Protein AF-A0A832IPQ4-F1 (afdb_monomer)

Nearest PDB structures (foldseek):
  2zzm-assembly1_A  TM=4.078E-01  e=3.282E-02  Methanocaldococcus jannaschii
  6mqf-assembly1_B  TM=4.046E-01  e=9.817E+00  Bothrops moojeni
  6nr9-assembly1_1  TM=3.096E-01  e=8.083E+00  Homo sapiens

Secondary structure (DSSP, 8-state):
-HHHHHHTT-B-TTS--EEETTEEE--BSSPPPHHHHHHHHHHS---------PPP----SSHHHHHBTTB-HHHHTT--S--EEETTEEE-S---GGGGGGHHHHHHHHHHHS--

Foldseek 3Di:
DVVLCVVVVFFDLQFDFDDDDPDIDTDGPDDDDPVSQVVVVVVHDDDDDDDDTHTPPPQPQDLLSLCVVVDDPVVSVQDQPDWDDDPPDIGGDDRDPVCVVVVVSSVVSVCSNDPD

Radius of gyration: 20.76 Å; Cα contacts (8 Å, |Δi|>4): 105; chains: 1; bounding box: 46×35×50 Å

pLDDT: mean 84.62, std 6.59, range [54.81, 92.38]

Mean predicted aligned error: 10.22 Å

Solvent-accessible surface area (backbone atoms only — not comparable to full-atom values): 7444 Å² total; per-residue (Å²): 108,73,70,57,37,52,75,70,69,36,53,30,80,72,34,38,73,39,80,48,96,97,44,72,48,71,45,54,76,56,84,73,52,74,68,54,46,51,62,49,44,75,74,41,91,78,81,93,77,91,74,92,62,56,61,48,82,81,63,37,89,39,61,64,63,47,35,57,90,76,49,58,70,80,58,59,74,54,55,66,92,65,68,49,74,61,92,94,45,76,49,68,88,70,72,46,77,87,48,57,90,43,44,70,60,53,54,52,25,50,47,61,53,59,62,130

Sequence (116 aa):
MRRALQRLGILDHSRNITPSEGSVLIPVIRNPSLDETKALGEISRLEVTRSALPPPRKRPKDLMSALDGTLPPHLLALLPRSFDIVGDLAIIEDLAPELVPHGKALARAMMEVHPR

Structure (mmCIF, N/CA/C/O backbone):
data_AF-A0A832IPQ4-F1
#
_entry.id   AF-A0A832IPQ4-F1
#
loop_
_atom_site.group_PDB
_atom_site.id
_atom_site.type_symbol
_atom_site.label_atom_id
_atom_site.label_alt_id
_atom_site.label_comp_id
_atom_site.label_asym_id
_atom_site.label_entity_id
_atom_site.label_seq_id
_atom_site.pdbx_PDB_ins_code
_atom_site.Cartn_x
_atom_site.Cartn_y
_atom_site.Cartn_z
_atom_site.occupancy
_atom_site.B_iso_or_equiv
_atom_site.auth_seq_id
_atom_site.auth_comp_id
_atom_site.auth_asym_id
_atom_site.auth_atom_id
_atom_site.pdbx_PDB_model_num
ATOM 1 N N . MET A 1 1 ? 14.300 2.727 -15.185 1.00 84.19 1 MET A N 1
ATOM 2 C CA . MET A 1 1 ? 13.860 1.314 -15.236 1.00 84.19 1 MET A CA 1
ATOM 3 C C . MET A 1 1 ? 12.337 1.125 -15.126 1.00 84.19 1 MET A C 1
ATOM 5 O O . MET A 1 1 ? 11.720 0.868 -16.148 1.00 84.19 1 MET A O 1
ATOM 9 N N . ARG A 1 2 ? 11.674 1.317 -13.967 1.00 82.69 2 ARG A N 1
ATOM 10 C CA . ARG A 1 2 ? 10.218 1.039 -13.800 1.00 82.69 2 ARG A CA 1
ATOM 11 C C . ARG A 1 2 ? 9.303 1.657 -14.873 1.00 82.69 2 ARG A C 1
ATOM 13 O O . ARG A 1 2 ? 8.480 0.952 -15.441 1.00 82.69 2 ARG A O 1
ATOM 20 N N . ARG A 1 3 ? 9.459 2.954 -15.175 1.00 84.12 3 ARG A N 1
ATOM 21 C CA . ARG A 1 3 ? 8.661 3.641 -16.215 1.00 84.12 3 ARG A CA 1
ATOM 22 C C . ARG A 1 3 ? 8.868 3.043 -17.613 1.00 84.12 3 ARG A C 1
ATOM 24 O O . ARG A 1 3 ? 7.931 3.015 -18.398 1.00 84.12 3 ARG A O 1
ATOM 31 N N . ALA A 1 4 ? 10.070 2.551 -17.916 1.00 87.00 4 ALA A N 1
ATOM 32 C CA . ALA A 1 4 ? 10.355 1.893 -19.190 1.00 87.00 4 ALA A CA 1
ATOM 33 C C . ALA A 1 4 ? 9.620 0.547 -19.284 1.00 87.00 4 ALA A C 1
ATOM 35 O O . ALA A 1 4 ? 8.928 0.304 -20.264 1.00 87.00 4 ALA A O 1
ATOM 36 N N . LEU A 1 5 ? 9.657 -0.264 -18.221 1.00 88.25 5 LEU A N 1
ATOM 37 C CA . LEU A 1 5 ? 8.913 -1.531 -18.144 1.00 88.25 5 LEU A CA 1
ATOM 38 C C . LEU A 1 5 ? 7.391 -1.330 -18.234 1.00 88.25 5 LEU A C 1
ATOM 40 O O . LEU A 1 5 ? 6.704 -2.131 -18.862 1.00 88.25 5 LEU A O 1
ATOM 44 N N . GLN A 1 6 ? 6.867 -0.245 -17.650 1.00 87.88 6 GLN A N 1
ATOM 45 C CA . GLN A 1 6 ? 5.457 0.142 -17.797 1.00 87.88 6 GLN A CA 1
ATOM 46 C C . GLN A 1 6 ? 5.110 0.516 -19.238 1.00 87.88 6 GLN A C 1
ATOM 48 O O . GLN A 1 6 ? 4.094 0.064 -19.749 1.00 87.88 6 GLN A O 1
ATOM 53 N N . ARG A 1 7 ? 5.961 1.302 -19.911 1.00 88.75 7 ARG A N 1
ATOM 54 C CA . ARG A 1 7 ? 5.766 1.674 -21.323 1.00 88.75 7 ARG A CA 1
ATOM 55 C C . ARG A 1 7 ? 5.808 0.471 -22.263 1.00 88.75 7 ARG A C 1
ATOM 57 O O . ARG A 1 7 ? 5.094 0.469 -23.255 1.00 88.75 7 ARG A O 1
ATOM 64 N N . LEU A 1 8 ? 6.623 -0.531 -21.943 1.00 87.38 8 LEU A N 1
ATOM 65 C CA . LEU A 1 8 ? 6.686 -1.803 -22.667 1.00 87.38 8 LEU A CA 1
ATOM 66 C C . LEU A 1 8 ? 5.526 -2.755 -22.315 1.00 87.38 8 LEU A C 1
ATOM 68 O O . LEU A 1 8 ? 5.384 -3.802 -22.939 1.00 87.38 8 LEU A O 1
ATOM 72 N N . GLY A 1 9 ? 4.711 -2.426 -21.305 1.00 88.94 9 GLY A N 1
ATOM 73 C CA . GLY A 1 9 ? 3.591 -3.259 -20.866 1.00 88.94 9 GLY A CA 1
ATOM 74 C C . GLY A 1 9 ? 4.004 -4.593 -20.236 1.00 88.94 9 GLY A C 1
ATOM 75 O O . GLY A 1 9 ? 3.186 -5.502 -20.165 1.00 88.94 9 GLY A O 1
ATOM 76 N N . ILE A 1 10 ? 5.260 -4.735 -19.795 1.00 92.31 10 ILE A N 1
ATOM 77 C CA . ILE A 1 10 ? 5.790 -6.001 -19.255 1.00 92.31 10 ILE A CA 1
ATOM 78 C C . ILE A 1 10 ? 5.885 -6.035 -17.730 1.00 92.31 10 ILE A C 1
ATOM 80 O O . ILE A 1 10 ? 6.246 -7.067 -17.172 1.00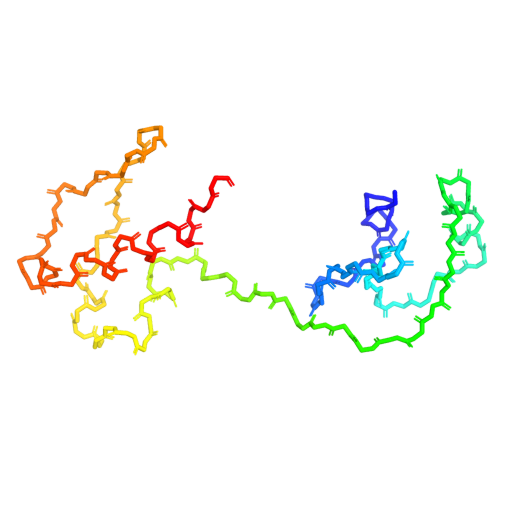 92.31 10 ILE A O 1
ATOM 84 N N . LEU A 1 11 ? 5.581 -4.930 -17.048 1.00 90.38 11 LEU A N 1
ATOM 85 C CA . LEU A 1 11 ? 5.600 -4.866 -15.587 1.00 90.38 11 LEU A CA 1
ATOM 86 C C . LEU A 1 11 ? 4.464 -5.713 -14.989 1.00 90.38 11 LEU A C 1
ATOM 88 O O . LEU A 1 11 ? 3.298 -5.511 -15.319 1.00 90.38 11 LEU A O 1
ATOM 92 N N . ASP A 1 12 ? 4.795 -6.608 -14.059 1.00 87.62 12 ASP A N 1
ATOM 93 C CA . ASP A 1 12 ? 3.802 -7.389 -13.319 1.00 87.62 12 ASP A CA 1
ATOM 94 C C . ASP A 1 12 ? 3.341 -6.641 -12.060 1.00 87.62 12 ASP A C 1
ATOM 96 O O . ASP A 1 12 ? 4.075 -6.486 -11.085 1.00 87.62 12 ASP A O 1
ATOM 100 N N . HIS A 1 13 ? 2.094 -6.173 -12.084 1.00 83.00 13 HIS A N 1
ATOM 101 C CA . HIS A 1 13 ? 1.462 -5.454 -10.976 1.00 83.00 13 HIS A CA 1
ATOM 102 C C . HIS A 1 13 ? 0.951 -6.376 -9.856 1.00 83.00 13 HIS A C 1
ATOM 104 O O . HIS A 1 13 ? 0.555 -5.887 -8.797 1.00 83.00 13 HIS A O 1
ATOM 110 N N . SER A 1 14 ? 0.953 -7.694 -10.073 1.00 83.31 14 SER A N 1
ATOM 111 C CA . SER A 1 14 ? 0.525 -8.693 -9.090 1.00 83.31 14 SER A CA 1
ATOM 112 C C . SER A 1 14 ? 1.620 -9.078 -8.096 1.00 83.31 14 SER A C 1
ATOM 114 O O . SER A 1 14 ? 1.375 -9.893 -7.211 1.00 83.31 14 SER A O 1
ATOM 116 N N . ARG A 1 15 ? 2.818 -8.492 -8.193 1.00 85.75 15 ARG A N 1
ATOM 117 C CA . ARG A 1 15 ? 3.918 -8.710 -7.248 1.00 85.75 15 ARG A CA 1
ATOM 118 C C . ARG A 1 15 ? 4.582 -7.396 -6.864 1.00 85.75 15 ARG A C 1
ATOM 120 O O . ARG A 1 15 ? 4.532 -6.411 -7.599 1.00 85.75 15 ARG A O 1
ATOM 127 N N . ASN A 1 16 ? 5.218 -7.378 -5.699 1.00 84.88 16 ASN A N 1
ATOM 128 C CA . ASN A 1 16 ? 5.922 -6.198 -5.213 1.00 84.88 16 ASN A CA 1
ATOM 129 C C . ASN A 1 16 ? 7.367 -6.125 -5.727 1.00 84.88 16 ASN A C 1
ATOM 131 O O . ASN A 1 16 ? 8.091 -7.122 -5.770 1.00 84.88 16 ASN A O 1
ATOM 135 N N . ILE A 1 17 ? 7.807 -4.902 -6.033 1.00 86.81 17 ILE A N 1
ATOM 136 C CA . ILE A 1 17 ? 9.223 -4.593 -6.258 1.00 86.81 17 ILE A CA 1
ATOM 137 C C . ILE A 1 17 ? 9.966 -4.821 -4.943 1.00 86.81 17 ILE A C 1
ATOM 139 O O . ILE A 1 17 ? 9.566 -4.283 -3.910 1.00 86.81 17 ILE A O 1
ATOM 143 N N . THR A 1 18 ? 11.031 -5.618 -4.986 1.00 86.81 18 THR A N 1
ATOM 144 C CA . THR A 1 18 ? 11.712 -6.096 -3.778 1.00 86.81 18 THR A CA 1
ATOM 145 C C . THR A 1 18 ? 13.203 -5.759 -3.841 1.00 86.81 18 THR A C 1
ATOM 147 O O . THR A 1 18 ? 13.844 -6.070 -4.846 1.00 86.81 18 THR A O 1
ATOM 150 N N . PRO A 1 19 ? 13.780 -5.111 -2.814 1.00 86.69 19 PRO A N 1
ATOM 151 C CA . PRO A 1 19 ? 15.224 -4.905 -2.738 1.00 86.69 19 PRO A CA 1
ATOM 152 C C . PRO A 1 19 ? 15.940 -6.245 -2.509 1.00 86.69 19 PRO A C 1
ATOM 154 O O . PRO A 1 19 ? 15.462 -7.074 -1.739 1.00 86.69 19 PRO A O 1
ATOM 157 N N . SER A 1 20 ? 17.079 -6.457 -3.167 1.00 84.56 20 SER A N 1
ATOM 158 C CA . SER A 1 20 ? 17.872 -7.688 -3.064 1.00 84.56 20 SER A CA 1
ATOM 159 C C . SER A 1 20 ? 19.358 -7.374 -3.194 1.00 84.56 20 SER A C 1
ATOM 161 O O . SER A 1 20 ? 19.787 -6.977 -4.270 1.00 84.56 20 SER A O 1
ATOM 163 N N . GLU A 1 21 ? 20.129 -7.546 -2.118 1.00 79.81 21 GLU A N 1
ATOM 164 C CA . GLU A 1 21 ? 21.606 -7.459 -2.082 1.00 79.81 21 GLU A CA 1
ATOM 165 C C . GLU A 1 21 ? 22.227 -6.406 -3.025 1.00 79.81 21 GLU A C 1
ATOM 167 O O . GLU A 1 21 ? 22.951 -6.719 -3.964 1.00 79.81 21 GLU A O 1
ATOM 172 N N . GLY A 1 22 ? 21.904 -5.125 -2.813 1.00 84.12 22 GLY A N 1
ATOM 173 C CA . GLY A 1 22 ? 22.452 -4.021 -3.621 1.00 84.12 22 GLY A CA 1
ATOM 174 C C . GLY A 1 22 ? 21.800 -3.824 -4.997 1.00 84.12 22 GLY A C 1
ATOM 175 O O . GLY A 1 22 ? 22.183 -2.923 -5.740 1.00 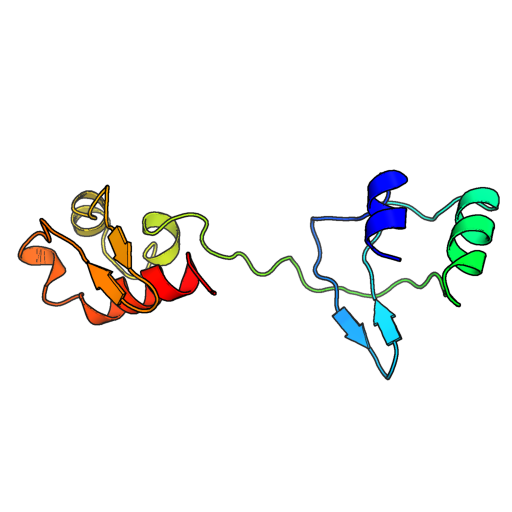84.12 22 GLY A O 1
ATOM 176 N N . SER A 1 23 ? 20.778 -4.612 -5.323 1.00 87.25 23 SER A N 1
ATOM 177 C CA . SER A 1 23 ? 19.952 -4.505 -6.526 1.00 87.25 23 SER A CA 1
ATOM 178 C C . SER A 1 23 ? 18.460 -4.410 -6.176 1.00 87.25 23 SER A C 1
ATOM 180 O O . SER A 1 23 ? 18.051 -4.514 -5.016 1.00 87.25 23 SER A O 1
ATOM 182 N N . VAL A 1 24 ? 17.620 -4.177 -7.186 1.00 88.50 24 VAL A N 1
ATOM 183 C CA . VAL A 1 24 ? 16.161 -4.126 -7.034 1.00 88.50 24 VAL A CA 1
ATOM 184 C C . VAL A 1 24 ? 15.530 -5.096 -8.019 1.00 88.50 24 VAL A C 1
ATOM 186 O O . VAL A 1 24 ? 15.683 -4.950 -9.231 1.00 88.50 24 VAL A O 1
ATOM 189 N N . LEU A 1 25 ? 14.775 -6.057 -7.495 1.00 91.06 25 LEU A N 1
ATOM 190 C CA . LEU A 1 25 ? 14.011 -7.007 -8.287 1.00 91.06 25 LEU A CA 1
ATOM 191 C C . LEU A 1 25 ? 12.688 -6.371 -8.701 1.00 91.06 25 LEU A C 1
ATOM 193 O O . LEU A 1 25 ? 11.862 -6.009 -7.857 1.00 91.06 25 LEU A O 1
ATOM 197 N N . ILE A 1 26 ? 12.487 -6.242 -10.010 1.00 90.62 26 ILE A N 1
ATOM 198 C CA . ILE A 1 26 ? 11.255 -5.714 -10.589 1.00 90.62 26 ILE A CA 1
ATOM 199 C C . ILE A 1 26 ? 10.510 -6.870 -11.270 1.00 90.62 26 ILE A C 1
ATOM 201 O O . ILE A 1 26 ? 11.063 -7.478 -12.185 1.00 90.62 26 ILE A O 1
ATOM 205 N N . PRO A 1 27 ? 9.278 -7.190 -10.842 1.00 91.44 27 PRO A N 1
ATOM 206 C CA . PRO A 1 27 ? 8.517 -8.304 -11.395 1.00 91.44 27 PRO A CA 1
ATOM 207 C C . PRO A 1 27 ? 8.055 -8.008 -12.829 1.00 91.44 27 PRO A C 1
ATOM 209 O O . PRO A 1 27 ? 7.619 -6.897 -13.138 1.00 91.44 27 PRO A O 1
ATOM 212 N N . VAL A 1 28 ? 8.126 -9.014 -13.704 1.00 92.38 28 VAL A N 1
ATOM 213 C CA . VAL A 1 28 ? 7.703 -8.924 -15.109 1.00 92.38 28 VAL A CA 1
ATOM 214 C C . VAL A 1 28 ? 6.775 -10.081 -15.480 1.00 92.38 28 VAL A C 1
ATOM 216 O O . VAL A 1 28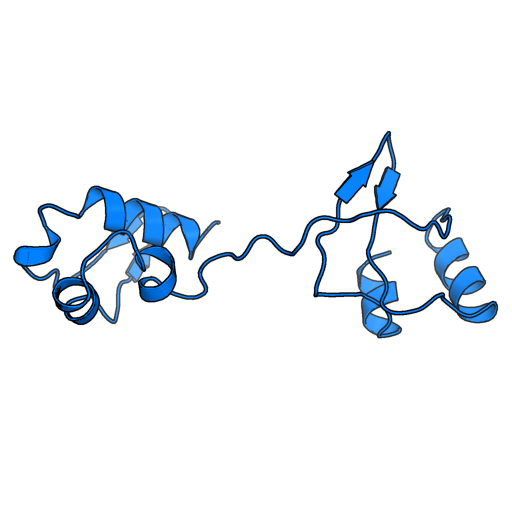 ? 6.982 -11.205 -15.029 1.00 92.38 28 VAL A O 1
ATOM 219 N N . ILE A 1 29 ? 5.758 -9.814 -16.307 1.00 91.81 29 ILE A N 1
ATOM 220 C C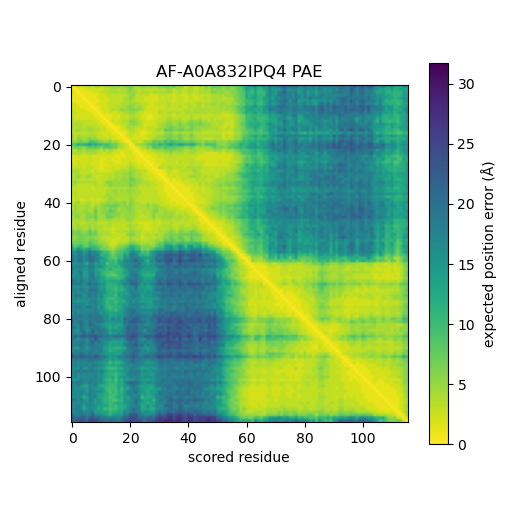A . ILE A 1 29 ? 4.756 -10.822 -16.722 1.00 91.81 29 ILE A CA 1
ATOM 221 C C . ILE A 1 29 ? 5.307 -11.814 -17.755 1.00 91.81 29 ILE A C 1
ATOM 223 O O . ILE A 1 29 ? 4.781 -12.912 -17.920 1.00 91.81 29 ILE A O 1
ATOM 227 N N . ARG A 1 30 ? 6.362 -11.416 -18.471 1.00 90.50 30 ARG A N 1
ATOM 228 C CA . ARG A 1 30 ? 7.072 -12.212 -19.475 1.00 90.50 30 ARG A CA 1
ATOM 229 C C . ARG A 1 30 ? 8.533 -11.789 -19.530 1.00 90.50 30 ARG A C 1
ATOM 231 O O . ARG A 1 30 ? 8.871 -10.676 -19.129 1.00 90.50 30 ARG A O 1
ATOM 238 N N . ASN A 1 31 ? 9.380 -12.639 -20.102 1.00 89.06 31 ASN A N 1
ATOM 239 C CA . ASN A 1 31 ? 10.741 -12.226 -20.423 1.00 89.06 31 ASN A CA 1
ATOM 240 C C . ASN A 1 31 ? 10.724 -11.135 -21.516 1.00 89.06 31 ASN A C 1
ATOM 242 O O . ASN A 1 31 ? 9.932 -11.232 -22.465 1.00 89.06 31 ASN A O 1
ATOM 246 N N . PRO A 1 32 ? 11.579 -10.102 -21.400 1.00 87.44 32 PRO A N 1
ATOM 247 C CA . PRO A 1 32 ? 11.780 -9.138 -22.473 1.00 87.44 32 PRO A CA 1
ATOM 248 C C . PRO A 1 32 ? 12.416 -9.825 -23.688 1.00 87.44 32 PRO A C 1
ATOM 250 O O . PRO A 1 32 ? 13.214 -10.754 -23.559 1.00 87.44 32 PRO A O 1
ATOM 253 N N . SER A 1 33 ? 12.054 -9.359 -24.877 1.00 90.31 33 SER A N 1
ATOM 254 C CA . SER A 1 33 ? 12.711 -9.723 -26.132 1.00 90.31 33 SER A CA 1
ATOM 255 C C . SER A 1 33 ? 14.144 -9.188 -26.176 1.00 90.31 33 SER A C 1
ATOM 257 O O . SER A 1 33 ? 14.573 -8.403 -25.327 1.00 90.31 33 SER A O 1
ATOM 259 N N . LEU A 1 34 ? 14.908 -9.609 -27.181 1.00 87.38 34 LEU A N 1
ATOM 260 C CA . LEU A 1 34 ? 16.311 -9.226 -27.319 1.00 87.38 34 LEU A CA 1
ATOM 261 C C . LEU A 1 34 ? 16.474 -7.708 -27.537 1.00 87.38 34 LEU A C 1
ATOM 263 O O . LEU A 1 34 ? 17.368 -7.097 -26.951 1.00 87.38 34 LEU A O 1
ATOM 267 N N . ASP A 1 35 ? 15.558 -7.091 -28.286 1.00 89.19 35 ASP A N 1
ATOM 268 C CA . ASP A 1 35 ? 15.539 -5.643 -28.529 1.00 89.19 35 ASP A CA 1
ATOM 269 C C . ASP A 1 35 ? 15.097 -4.858 -27.287 1.00 89.19 35 ASP A C 1
ATOM 271 O O . ASP A 1 35 ? 15.735 -3.873 -26.915 1.00 89.19 35 ASP A O 1
ATOM 275 N N . GLU A 1 36 ? 14.067 -5.338 -26.578 1.00 87.56 36 GLU A N 1
ATOM 276 C CA . GLU A 1 36 ? 13.647 -4.759 -25.294 1.00 87.56 36 GLU A CA 1
ATOM 277 C C . GLU A 1 36 ? 14.777 -4.844 -24.257 1.00 87.56 36 GLU A C 1
ATOM 279 O O . GLU A 1 36 ? 15.016 -3.892 -23.521 1.00 87.56 36 GLU A O 1
ATOM 284 N N . TH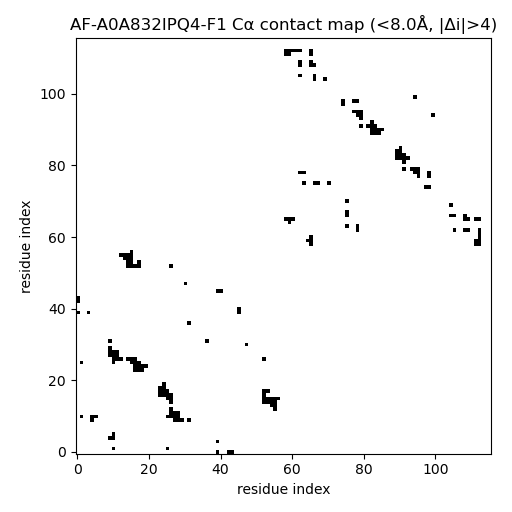R A 1 37 ? 15.514 -5.957 -24.222 1.00 86.88 37 THR A N 1
ATOM 285 C CA . THR A 1 37 ? 16.638 -6.163 -23.296 1.00 86.88 37 THR A CA 1
ATOM 286 C C . THR A 1 37 ? 17.780 -5.190 -23.579 1.00 86.88 37 THR A C 1
ATOM 288 O O . THR A 1 37 ? 18.318 -4.603 -22.641 1.00 86.88 37 THR A O 1
ATOM 291 N N . LYS A 1 38 ? 18.119 -4.967 -24.856 1.00 88.12 38 LYS A N 1
ATOM 292 C CA . LYS A 1 38 ? 19.114 -3.961 -25.259 1.00 88.12 38 LYS A CA 1
ATOM 293 C C . LYS A 1 38 ? 18.685 -2.555 -24.840 1.00 88.12 38 LYS A C 1
ATOM 295 O O . LYS A 1 38 ? 19.440 -1.881 -24.147 1.00 88.12 38 LYS A O 1
ATOM 300 N N . ALA A 1 39 ? 17.453 -2.160 -25.164 1.00 87.56 39 ALA A N 1
ATOM 301 C CA . ALA A 1 39 ? 16.919 -0.843 -24.815 1.00 87.56 39 ALA A CA 1
ATOM 302 C C . ALA A 1 39 ? 16.864 -0.609 -23.293 1.00 87.56 39 ALA A C 1
ATOM 304 O O . ALA A 1 39 ? 17.125 0.489 -22.808 1.00 87.56 39 ALA A O 1
ATOM 305 N N . LEU A 1 40 ? 16.543 -1.641 -22.507 1.00 87.56 40 LEU A N 1
ATOM 306 C CA . LEU A 1 40 ? 16.566 -1.553 -21.046 1.00 87.56 40 LEU A CA 1
ATOM 307 C C . LEU A 1 40 ? 18.001 -1.501 -20.495 1.00 87.56 40 LEU A C 1
ATOM 309 O O . LEU A 1 40 ? 18.239 -0.803 -19.507 1.00 87.56 40 LEU A O 1
ATOM 313 N N . GLY A 1 41 ? 18.945 -2.196 -21.138 1.00 87.31 41 GLY A N 1
ATOM 314 C CA . GLY A 1 41 ? 20.368 -2.194 -20.797 1.00 87.31 41 GLY A CA 1
ATOM 315 C C . GLY A 1 41 ? 21.046 -0.834 -20.987 1.00 87.31 41 GLY A C 1
ATOM 316 O O . GLY A 1 41 ? 21.937 -0.491 -20.212 1.00 87.31 41 GLY A O 1
ATOM 317 N N . GLU A 1 42 ? 20.581 -0.027 -21.946 1.00 89.06 42 GLU A N 1
ATOM 318 C CA . GLU A 1 42 ? 21.024 1.367 -22.125 1.00 89.06 42 GLU A CA 1
ATOM 319 C C . GLU A 1 42 ? 20.651 2.262 -20.932 1.00 89.06 42 GLU A C 1
ATOM 321 O O . GLU A 1 42 ? 21.342 3.235 -20.640 1.00 89.06 42 GLU A O 1
ATOM 326 N N . ILE A 1 43 ? 19.573 1.928 -20.212 1.00 87.44 43 ILE A N 1
ATOM 327 C CA . ILE A 1 43 ? 19.099 2.699 -19.054 1.00 87.44 43 ILE A CA 1
ATOM 328 C C . ILE A 1 43 ? 19.864 2.307 -17.788 1.00 87.44 43 ILE A C 1
ATOM 330 O O . ILE A 1 43 ? 20.218 3.167 -16.981 1.00 87.44 43 ILE A O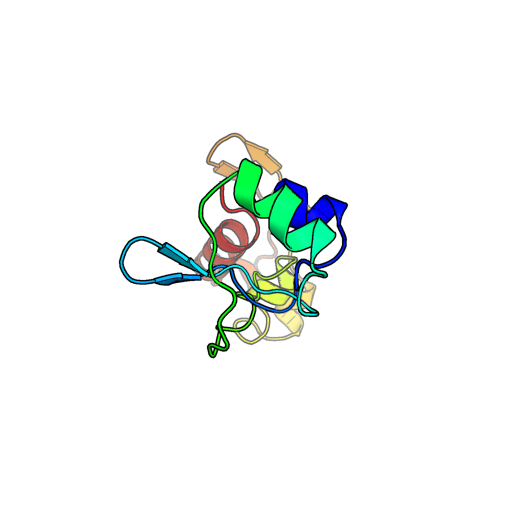 1
ATOM 334 N N . SER A 1 44 ? 20.061 1.008 -17.561 1.00 84.31 44 SER A N 1
ATOM 335 C CA . SER A 1 44 ? 20.856 0.493 -16.446 1.00 84.31 44 SER A CA 1
ATOM 336 C C . SER A 1 44 ? 21.260 -0.956 -16.689 1.00 84.31 44 SER A C 1
ATOM 338 O O . SER A 1 44 ? 20.528 -1.706 -17.334 1.00 84.31 44 SER A O 1
ATOM 340 N N . ARG A 1 45 ? 22.360 -1.397 -16.062 1.00 86.06 45 ARG A N 1
ATOM 341 C CA . ARG A 1 45 ? 22.692 -2.828 -16.006 1.00 86.06 45 ARG A CA 1
ATOM 342 C C . ARG A 1 45 ? 21.519 -3.599 -15.400 1.00 86.06 45 ARG A C 1
ATOM 344 O O . ARG A 1 45 ? 20.971 -3.187 -14.377 1.00 86.06 45 ARG A O 1
ATOM 351 N N . LEU A 1 46 ? 21.130 -4.682 -16.057 1.00 87.88 46 LEU A N 1
ATOM 352 C CA . LEU A 1 46 ? 20.023 -5.535 -15.650 1.00 87.88 46 LEU A CA 1
ATOM 353 C C . LEU A 1 46 ? 20.407 -6.995 -15.840 1.00 87.88 46 LEU A C 1
ATOM 355 O O . LEU A 1 46 ? 21.208 -7.327 -16.711 1.00 87.88 46 LEU A O 1
ATOM 359 N N . GLU A 1 47 ? 19.768 -7.852 -15.060 1.00 87.81 47 GLU A N 1
ATOM 360 C CA . GLU A 1 47 ? 19.826 -9.298 -15.200 1.00 87.81 47 GLU A CA 1
ATOM 361 C C . GLU A 1 47 ? 18.400 -9.841 -15.083 1.00 87.81 47 GLU A C 1
ATOM 363 O O . GLU A 1 47 ? 17.617 -9.382 -14.246 1.00 87.81 47 GLU A O 1
ATOM 368 N N . VAL A 1 48 ? 18.040 -10.794 -15.944 1.00 87.69 48 VAL A N 1
ATOM 369 C CA . VAL A 1 48 ? 16.734 -11.457 -15.884 1.00 87.69 48 VAL A CA 1
ATOM 370 C C . VAL A 1 48 ? 16.894 -12.744 -15.090 1.00 87.69 48 VAL A C 1
ATOM 372 O O . VAL A 1 48 ? 17.511 -13.695 -15.559 1.00 87.69 48 VAL A O 1
ATOM 375 N N . THR A 1 49 ? 16.304 -12.780 -13.899 1.00 89.25 49 THR A N 1
ATOM 376 C CA . THR A 1 49 ? 16.337 -13.945 -13.011 1.00 89.25 49 THR A CA 1
ATOM 377 C C . THR A 1 49 ? 14.931 -14.401 -12.630 1.00 89.25 49 THR A C 1
ATOM 379 O O . THR A 1 49 ? 13.958 -13.648 -12.730 1.00 89.25 49 THR A O 1
ATOM 382 N N . ARG A 1 50 ? 14.816 -15.653 -12.180 1.00 88.44 50 ARG A N 1
ATOM 383 C CA . ARG A 1 50 ? 13.589 -16.198 -11.596 1.00 88.44 50 ARG A CA 1
ATOM 384 C C . ARG A 1 50 ? 13.737 -16.207 -10.084 1.00 88.44 50 ARG A C 1
ATOM 386 O O . ARG A 1 50 ? 14.571 -16.922 -9.546 1.00 88.44 50 ARG A O 1
ATOM 393 N N . SER A 1 51 ? 12.891 -15.441 -9.407 1.00 85.81 51 SER A N 1
ATOM 394 C CA . SER A 1 51 ? 12.844 -15.392 -7.949 1.00 85.81 51 SER A CA 1
ATOM 395 C C . SER A 1 51 ? 11.399 -15.352 -7.456 1.00 85.81 51 SER A C 1
ATOM 397 O O . SER A 1 51 ? 10.493 -14.874 -8.151 1.00 85.81 51 SER A O 1
ATOM 399 N N . ALA A 1 52 ? 11.170 -15.880 -6.255 1.00 84.88 52 ALA A N 1
ATOM 400 C CA . ALA A 1 52 ? 9.898 -15.737 -5.568 1.00 84.88 52 ALA A CA 1
ATOM 401 C C . ALA A 1 52 ? 9.792 -14.302 -5.038 1.00 84.88 52 ALA A C 1
ATOM 403 O O . ALA A 1 52 ? 10.582 -13.877 -4.199 1.00 84.88 52 ALA A O 1
ATOM 404 N N . LEU A 1 53 ? 8.812 -13.554 -5.542 1.00 85.94 53 LEU A N 1
ATOM 405 C CA . LEU A 1 53 ? 8.539 -12.190 -5.097 1.00 85.94 53 LEU A CA 1
ATOM 406 C C . LEU A 1 53 ? 7.242 -12.177 -4.290 1.00 85.94 53 LEU A C 1
ATOM 408 O O . LEU A 1 53 ? 6.296 -12.876 -4.669 1.00 85.94 53 LEU A O 1
ATOM 412 N N . PRO A 1 54 ? 7.182 -11.398 -3.198 1.00 81.75 54 PRO A N 1
ATOM 413 C CA . PRO A 1 54 ? 5.993 -11.325 -2.374 1.00 81.75 54 PRO A CA 1
ATOM 414 C C . PRO A 1 54 ? 4.814 -10.747 -3.174 1.00 81.75 54 PRO A C 1
ATOM 416 O O . PRO A 1 54 ? 5.016 -9.906 -4.065 1.00 81.75 54 PRO A O 1
ATOM 419 N N . PRO A 1 55 ? 3.576 -11.157 -2.843 1.00 80.00 55 PRO A N 1
ATOM 420 C CA . PRO A 1 55 ? 2.386 -10.527 -3.396 1.00 80.00 55 PRO A CA 1
ATOM 421 C C . PRO A 1 55 ? 2.370 -9.028 -3.053 1.00 80.00 55 PRO A C 1
ATOM 423 O O . PRO A 1 55 ? 3.097 -8.576 -2.155 1.00 80.00 55 PRO A O 1
ATOM 426 N N . PRO A 1 56 ? 1.538 -8.230 -3.742 1.00 74.44 56 PRO A N 1
ATOM 427 C CA . PRO A 1 56 ? 1.405 -6.826 -3.434 1.00 74.44 56 PRO A CA 1
ATOM 428 C C . PRO A 1 56 ? 0.920 -6.738 -1.992 1.00 74.44 56 PRO A C 1
ATOM 430 O O . PRO A 1 56 ? 0.049 -7.507 -1.570 1.00 74.44 56 PRO A O 1
ATOM 433 N N . ARG A 1 57 ? 1.463 -5.792 -1.227 1.00 66.88 57 ARG A N 1
ATOM 434 C CA . ARG A 1 57 ? 0.853 -5.451 0.058 1.00 66.88 57 ARG A CA 1
ATOM 435 C C . ARG A 1 57 ? -0.554 -4.982 -0.289 1.00 66.88 57 ARG A C 1
ATOM 437 O O . ARG A 1 57 ? -0.690 -3.961 -0.963 1.00 66.88 57 ARG A O 1
ATOM 444 N N . LYS A 1 58 ? -1.574 -5.755 0.098 1.00 62.56 58 LYS A N 1
ATOM 445 C CA . LYS A 1 58 ? -2.973 -5.340 0.003 1.00 62.56 58 LYS A CA 1
ATOM 446 C C . LYS A 1 58 ? -3.117 -4.138 0.925 1.00 62.56 58 LYS A C 1
ATOM 448 O O . LYS A 1 58 ? -3.355 -4.305 2.111 1.00 62.56 58 LYS A O 1
ATOM 453 N N . ARG A 1 59 ? -2.876 -2.939 0.400 1.00 63.91 59 ARG A N 1
ATOM 454 C CA . ARG A 1 59 ? -3.302 -1.734 1.092 1.00 63.91 59 ARG A CA 1
ATOM 455 C C . ARG A 1 59 ? -4.822 -1.717 0.992 1.00 63.91 59 ARG A C 1
ATOM 457 O O . ARG A 1 59 ? -5.326 -1.905 -0.125 1.00 63.91 59 ARG A O 1
ATOM 464 N N . PRO A 1 60 ? -5.537 -1.582 2.113 1.00 65.75 60 PRO A N 1
ATOM 465 C CA . PRO A 1 60 ? -6.972 -1.410 2.051 1.00 65.75 60 PRO A CA 1
ATOM 466 C C . PRO A 1 60 ? -7.275 -0.208 1.154 1.00 65.75 60 PRO A C 1
ATOM 468 O O . PRO A 1 60 ? -6.592 0.816 1.201 1.00 65.75 60 PRO A O 1
ATOM 471 N N . LYS A 1 61 ? -8.223 -0.397 0.237 1.00 69.88 61 LYS A N 1
ATOM 472 C CA . LYS A 1 61 ? -8.567 0.619 -0.770 1.00 69.88 61 LYS A CA 1
ATOM 473 C C . LYS A 1 61 ? -9.454 1.710 -0.184 1.00 69.88 61 LYS A C 1
ATOM 475 O O . LYS A 1 61 ? -9.537 2.796 -0.742 1.00 69.88 61 LYS A O 1
ATOM 480 N N . ASP A 1 62 ? -10.127 1.380 0.908 1.00 79.06 62 ASP A N 1
ATOM 481 C CA . ASP A 1 62 ? -11.108 2.197 1.591 1.00 79.06 62 ASP A CA 1
ATOM 482 C C . ASP A 1 62 ? -11.131 1.842 3.083 1.00 79.06 62 ASP A C 1
ATOM 484 O O . ASP A 1 62 ? -10.560 0.844 3.534 1.00 79.06 62 ASP A O 1
ATOM 488 N N . LEU A 1 63 ? -11.795 2.689 3.864 1.00 82.00 63 LEU A N 1
ATOM 489 C CA . LEU A 1 63 ? -11.895 2.530 5.310 1.00 82.00 63 LEU A CA 1
ATOM 490 C C . LEU A 1 63 ? -12.618 1.232 5.705 1.00 82.00 63 LEU A C 1
ATOM 492 O O . LEU A 1 63 ? -12.279 0.618 6.714 1.00 82.00 63 LEU A O 1
ATOM 496 N N . MET A 1 64 ? -13.575 0.794 4.882 1.00 83.62 64 MET A N 1
ATOM 497 C CA . MET A 1 64 ? -14.326 -0.441 5.094 1.00 83.62 64 MET A CA 1
ATOM 498 C C . MET A 1 64 ? -13.412 -1.667 5.014 1.00 83.62 64 MET A C 1
ATOM 500 O O . MET A 1 64 ? -13.392 -2.462 5.944 1.00 83.62 64 MET A O 1
ATOM 504 N N . SER A 1 65 ? -12.601 -1.792 3.962 1.00 82.75 65 SER A N 1
ATOM 505 C CA . SER A 1 65 ? -11.639 -2.892 3.808 1.00 82.75 65 SER A CA 1
ATOM 506 C C . SER A 1 65 ? -10.513 -2.858 4.841 1.00 82.75 65 SER A C 1
ATOM 508 O O . SER A 1 65 ? -9.978 -3.910 5.177 1.00 82.75 65 SER A O 1
ATOM 510 N N . ALA A 1 66 ? -10.163 -1.681 5.367 1.00 84.44 66 ALA A N 1
ATOM 511 C CA . ALA A 1 66 ? -9.186 -1.548 6.450 1.00 84.44 66 ALA A CA 1
ATOM 512 C C . ALA A 1 66 ? -9.721 -2.039 7.805 1.00 84.44 66 ALA A C 1
ATOM 514 O O . ALA A 1 66 ? -8.950 -2.480 8.655 1.00 84.44 66 ALA A O 1
ATOM 515 N N . LEU A 1 67 ? -11.035 -1.939 8.020 1.00 85.56 67 LEU A N 1
ATOM 516 C CA . LEU A 1 67 ? -11.699 -2.321 9.269 1.00 85.56 67 LEU A CA 1
ATOM 517 C C . LEU A 1 67 ? -12.420 -3.668 9.180 1.00 85.56 67 LEU A C 1
ATOM 519 O O . LEU A 1 67 ? -12.901 -4.163 10.204 1.00 85.56 67 LEU A O 1
ATOM 523 N N . ASP A 1 68 ? -12.465 -4.271 7.993 1.00 81.50 68 ASP A N 1
ATOM 524 C CA . ASP A 1 68 ? -13.013 -5.602 7.776 1.00 81.50 68 ASP A CA 1
ATOM 525 C C . ASP A 1 68 ? -12.256 -6.632 8.631 1.00 81.50 68 ASP A C 1
ATOM 527 O O . ASP A 1 68 ? -11.024 -6.661 8.681 1.00 81.50 68 ASP A O 1
ATOM 531 N N .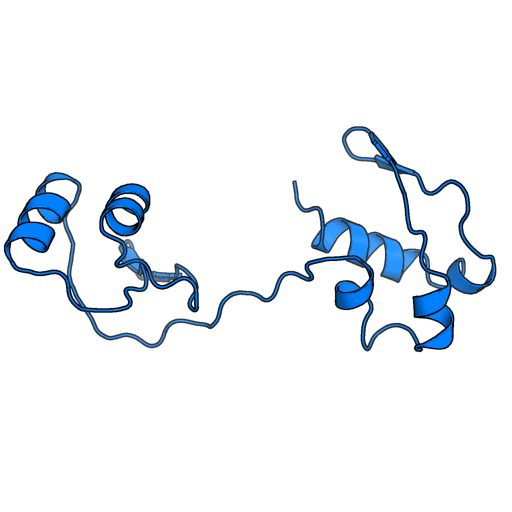 GLY A 1 69 ? -12.998 -7.426 9.402 1.00 82.00 69 GLY A N 1
ATOM 532 C CA . GLY A 1 69 ? -12.448 -8.340 10.410 1.00 82.00 69 GLY A CA 1
ATOM 533 C C . GLY A 1 69 ? -11.987 -7.698 11.730 1.00 82.00 69 GLY A C 1
ATOM 534 O O . GLY A 1 69 ? -11.726 -8.431 12.682 1.00 82.00 69 GLY A O 1
ATOM 535 N N . THR A 1 70 ? -11.924 -6.363 11.834 1.00 86.44 70 THR A N 1
ATOM 536 C CA . THR A 1 70 ? -11.672 -5.648 13.107 1.00 86.44 70 THR A CA 1
ATOM 537 C C . THR A 1 70 ? -12.969 -5.172 13.753 1.00 86.44 70 THR A C 1
ATOM 539 O O . THR A 1 70 ? -13.117 -5.249 14.973 1.00 86.44 70 THR A O 1
ATOM 542 N N . LEU A 1 71 ? -13.910 -4.679 12.943 1.00 89.00 71 LEU A N 1
ATOM 543 C CA . LEU A 1 71 ? -15.235 -4.265 13.393 1.00 89.00 71 LEU A CA 1
ATOM 544 C C . LEU A 1 71 ? -16.308 -5.247 12.912 1.00 89.00 71 LEU A C 1
ATOM 546 O O . LEU A 1 71 ? -16.216 -5.775 11.803 1.00 89.00 71 LEU A O 1
ATOM 550 N N . PRO A 1 72 ? -17.353 -5.486 13.720 1.00 89.62 72 PRO A N 1
ATOM 551 C CA . PRO A 1 72 ? -18.491 -6.277 13.290 1.00 89.62 72 PRO A CA 1
ATOM 552 C C . PRO A 1 72 ? -19.276 -5.561 12.170 1.00 89.62 72 PRO A C 1
ATOM 554 O O . PRO A 1 72 ? -19.304 -4.326 12.128 1.00 89.62 72 PRO A O 1
ATOM 557 N N . PRO A 1 73 ? -19.991 -6.305 11.301 1.00 88.00 73 PRO A N 1
ATOM 558 C CA . PRO A 1 73 ? -20.661 -5.740 10.124 1.00 88.00 73 PRO A CA 1
ATOM 559 C C . PRO A 1 73 ? -21.640 -4.597 10.417 1.00 88.00 73 PRO A C 1
ATOM 561 O O . PRO A 1 73 ? -21.741 -3.655 9.637 1.00 88.00 73 PRO A O 1
ATOM 564 N N . HIS A 1 74 ? -22.337 -4.648 11.555 1.00 88.88 74 HIS A N 1
ATOM 565 C CA . HIS A 1 74 ? -23.281 -3.597 11.942 1.00 88.88 74 HIS A CA 1
ATOM 566 C C . HIS A 1 74 ? -22.587 -2.263 12.256 1.00 88.88 74 HIS A C 1
ATOM 568 O O . HIS A 1 74 ? -23.166 -1.219 11.989 1.00 88.88 74 HIS A O 1
ATOM 574 N N . LEU A 1 75 ? -21.345 -2.280 12.758 1.00 89.62 75 LEU A N 1
ATOM 575 C CA . LEU A 1 75 ? -20.552 -1.062 12.965 1.00 89.62 75 LEU A CA 1
ATOM 576 C C . LEU A 1 75 ? -19.895 -0.583 11.669 1.00 89.62 75 LEU A C 1
ATOM 578 O O . LEU A 1 75 ? -19.786 0.619 11.454 1.00 89.62 75 LEU A O 1
ATOM 582 N N . LEU A 1 76 ? -19.509 -1.500 10.774 1.00 88.19 76 LEU A N 1
ATOM 583 C CA . LEU A 1 76 ? -19.008 -1.131 9.444 1.00 88.19 76 LEU A CA 1
ATOM 584 C C . LEU A 1 76 ? -20.052 -0.339 8.639 1.00 88.19 76 LEU A C 1
ATOM 586 O O . LEU A 1 76 ? -19.699 0.589 7.916 1.00 88.19 76 LEU A O 1
ATOM 590 N N . ALA A 1 77 ? -21.339 -0.656 8.806 1.00 87.56 77 ALA A N 1
ATOM 591 C CA . ALA A 1 77 ? -22.438 0.077 8.176 1.00 87.56 77 ALA A CA 1
ATOM 592 C C . ALA A 1 77 ? -22.607 1.519 8.696 1.00 87.56 77 ALA A C 1
ATOM 594 O O . ALA A 1 77 ? -23.224 2.338 8.017 1.00 87.56 77 ALA A O 1
ATOM 595 N N . LEU A 1 78 ? -22.059 1.828 9.876 1.00 88.62 78 LEU A N 1
ATOM 596 C CA . LEU A 1 78 ? -22.093 3.158 10.491 1.00 88.62 78 LEU A CA 1
ATOM 597 C C . LEU A 1 78 ? -20.863 4.004 10.145 1.00 88.62 78 LEU A C 1
ATOM 599 O O . LEU A 1 78 ? -20.748 5.129 10.628 1.00 88.62 78 LEU A O 1
ATOM 603 N N . LEU A 1 79 ? -19.921 3.474 9.355 1.00 88.06 79 LEU A N 1
ATOM 604 C CA . LEU A 1 79 ? -18.703 4.204 9.021 1.00 88.06 79 LEU A CA 1
ATOM 605 C C . LEU A 1 79 ? -19.024 5.536 8.328 1.00 88.06 79 LEU A C 1
ATOM 607 O O . LEU A 1 79 ? -19.901 5.590 7.457 1.00 88.06 79 LEU A O 1
ATOM 611 N N . PRO A 1 80 ? -18.282 6.606 8.662 1.00 83.50 80 PRO A N 1
ATOM 612 C CA . PRO A 1 80 ? -18.464 7.892 8.013 1.00 83.50 80 PRO A CA 1
ATOM 613 C C . PRO A 1 80 ? -18.138 7.764 6.523 1.00 83.50 80 PRO A C 1
ATOM 615 O O . PRO A 1 80 ? -17.104 7.212 6.139 1.00 83.50 80 PRO A O 1
ATOM 618 N N . ARG A 1 81 ? -19.029 8.278 5.669 1.00 78.62 81 ARG A N 1
ATOM 619 C CA . ARG A 1 81 ? -18.830 8.266 4.208 1.00 78.62 81 ARG A CA 1
ATOM 620 C C . ARG A 1 81 ? -17.884 9.365 3.734 1.00 78.62 81 ARG A C 1
ATOM 622 O O . ARG A 1 81 ? -17.325 9.251 2.647 1.00 78.62 81 ARG A O 1
ATOM 629 N N . SER A 1 82 ? -17.737 10.418 4.531 1.00 78.56 82 SER A N 1
ATOM 630 C CA . SER A 1 82 ? -16.920 11.589 4.243 1.00 78.56 82 SER A CA 1
ATOM 631 C C . SER A 1 82 ? -16.142 12.008 5.482 1.00 78.56 82 SER A C 1
ATOM 633 O O . SER A 1 82 ? -16.599 11.851 6.614 1.00 78.56 82 SER A O 1
ATOM 635 N N . PHE A 1 83 ? -14.951 12.531 5.242 1.00 84.69 83 PHE A N 1
ATOM 636 C CA . PHE A 1 83 ? -14.077 13.149 6.225 1.00 84.69 83 PHE A CA 1
ATOM 637 C C . PHE A 1 83 ? -13.140 14.086 5.469 1.00 84.69 83 PHE A C 1
ATOM 639 O O . PHE A 1 83 ? -12.835 13.847 4.297 1.00 84.69 83 PHE A O 1
ATOM 646 N N . ASP A 1 84 ? -12.649 15.106 6.156 1.00 81.00 84 ASP A N 1
ATOM 647 C CA . ASP A 1 84 ? -11.707 16.059 5.584 1.00 81.00 84 ASP A CA 1
ATOM 648 C C . ASP A 1 84 ? -10.306 15.824 6.139 1.00 81.00 84 ASP A C 1
ATOM 650 O O . ASP A 1 84 ? -10.125 15.570 7.331 1.00 81.00 84 ASP A O 1
ATOM 654 N N . ILE A 1 85 ? -9.298 15.912 5.269 1.00 81.81 85 ILE A N 1
ATOM 655 C CA . ILE A 1 85 ? -7.886 15.862 5.658 1.00 81.81 85 ILE A CA 1
ATOM 656 C C . ILE A 1 85 ? -7.293 17.262 5.492 1.00 81.81 85 ILE A C 1
ATOM 658 O O . ILE A 1 85 ? -7.196 17.780 4.381 1.00 81.81 85 ILE A O 1
ATOM 662 N N . VAL A 1 86 ? -6.850 17.856 6.600 1.00 81.88 86 VAL A N 1
ATOM 663 C CA . VAL A 1 86 ? -6.163 19.150 6.642 1.00 81.88 86 VAL A CA 1
ATOM 664 C C . VAL A 1 86 ? -4.725 18.925 7.099 1.00 81.88 86 VAL A C 1
ATOM 666 O O . VAL A 1 86 ? -4.438 18.805 8.292 1.00 81.88 86 VAL A O 1
ATOM 669 N N . GLY A 1 87 ? -3.810 18.851 6.129 1.00 77.25 87 GLY A N 1
ATOM 670 C CA . GLY A 1 87 ? -2.402 18.533 6.363 1.00 77.25 87 GLY A CA 1
ATOM 671 C C . GLY A 1 87 ? -2.241 17.161 7.015 1.00 77.25 87 GLY A C 1
ATOM 672 O O . GLY A 1 87 ? -2.385 16.132 6.361 1.00 77.25 87 GLY A O 1
ATOM 673 N N . ASP A 1 88 ? -1.971 17.175 8.318 1.00 79.19 88 ASP A N 1
ATOM 674 C CA . ASP A 1 88 ? -1.678 15.990 9.123 1.00 79.19 88 ASP A CA 1
ATOM 675 C C . ASP A 1 88 ? -2.861 15.560 10.010 1.00 79.19 88 ASP A C 1
ATOM 677 O O . ASP A 1 88 ? -2.756 14.584 10.755 1.00 79.19 88 ASP A O 1
ATOM 681 N N . LEU A 1 89 ? -3.972 16.301 9.947 1.00 80.00 89 LEU A N 1
ATOM 682 C CA . LEU A 1 89 ? -5.178 16.102 10.743 1.00 80.00 89 LEU A CA 1
ATOM 683 C C . LEU A 1 89 ? -6.315 15.580 9.860 1.00 80.00 89 LEU A C 1
ATOM 685 O O . LEU A 1 89 ? -6.567 16.134 8.794 1.00 80.00 89 LEU A O 1
ATOM 689 N N . ALA A 1 90 ? -7.034 14.561 10.329 1.00 83.50 90 ALA A N 1
ATOM 690 C CA . ALA A 1 90 ? -8.294 14.125 9.733 1.00 83.50 90 ALA A CA 1
ATOM 691 C C . ALA A 1 90 ? -9.464 14.506 10.651 1.00 83.50 90 ALA A C 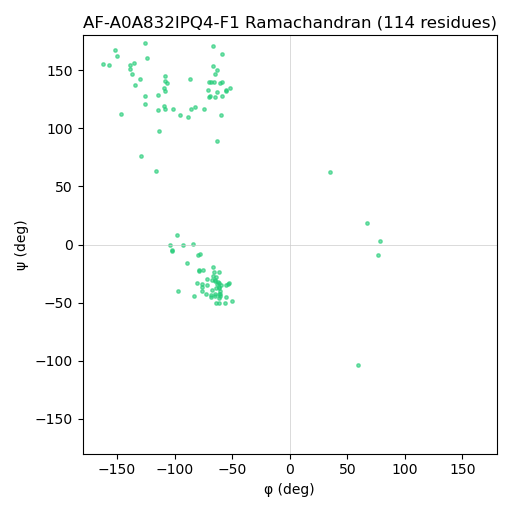1
ATOM 693 O O . ALA A 1 90 ? -9.404 14.254 11.857 1.00 83.50 90 ALA A O 1
ATOM 694 N N . ILE A 1 91 ? -10.512 15.107 10.087 1.00 86.75 91 ILE A N 1
ATOM 695 C CA . ILE A 1 91 ? -11.709 15.567 10.798 1.00 86.75 91 ILE A CA 1
ATOM 696 C C . ILE A 1 91 ? -12.907 14.746 10.318 1.00 86.75 91 ILE A C 1
ATOM 698 O O . ILE A 1 91 ? -13.149 14.624 9.119 1.00 86.75 91 ILE A O 1
ATOM 702 N N . ILE A 1 92 ? -13.651 14.184 11.270 1.00 87.62 92 ILE A N 1
ATOM 703 C CA . ILE A 1 92 ? -14.893 13.445 11.030 1.00 87.62 92 ILE A CA 1
ATOM 704 C C . ILE A 1 92 ? -16.018 14.245 11.682 1.00 87.62 92 ILE A C 1
ATOM 706 O O . ILE A 1 92 ? -16.004 14.420 12.899 1.00 87.62 92 ILE A O 1
ATOM 710 N N . GLU A 1 93 ? -16.956 14.748 10.883 1.00 79.62 93 GLU A N 1
ATOM 711 C CA . GLU A 1 93 ? -18.022 15.637 11.368 1.00 79.62 93 GLU A CA 1
ATOM 712 C C . GLU A 1 93 ? -19.131 14.888 12.117 1.00 79.62 93 GLU A C 1
ATOM 714 O O . GLU A 1 93 ? -19.603 15.360 13.147 1.00 79.62 93 GLU A O 1
ATOM 719 N N . ASP A 1 94 ? -19.516 13.708 11.627 1.00 82.50 94 ASP A N 1
ATOM 720 C CA . ASP A 1 94 ? -20.652 12.943 12.149 1.00 82.50 94 ASP A CA 1
ATOM 721 C C . ASP A 1 94 ? -20.235 11.500 12.448 1.00 82.50 94 ASP A C 1
ATOM 723 O O . ASP A 1 94 ? -20.462 10.567 11.671 1.00 82.50 94 ASP A O 1
ATOM 727 N N . LEU A 1 95 ? -19.517 11.326 13.561 1.00 87.56 95 LEU A N 1
ATOM 728 C CA . LEU A 1 95 ? -19.131 10.004 14.036 1.00 87.56 95 LEU A CA 1
ATOM 729 C C . LEU A 1 95 ? -20.253 9.415 14.894 1.00 87.56 95 LEU A C 1
ATOM 731 O O . LEU A 1 95 ? -20.530 9.915 15.985 1.00 87.56 95 LEU A O 1
ATOM 735 N N . ALA A 1 96 ? -20.833 8.307 14.428 1.00 89.81 96 ALA A N 1
ATOM 736 C CA . ALA A 1 96 ? -21.845 7.568 15.175 1.00 89.81 96 ALA A CA 1
ATOM 737 C C . ALA A 1 96 ? -21.351 7.241 16.607 1.00 89.81 96 ALA A C 1
ATOM 739 O O . ALA A 1 96 ? -20.210 6.780 16.758 1.00 89.81 96 ALA A O 1
ATOM 740 N N . PRO A 1 97 ? -22.168 7.441 17.662 1.00 90.06 97 PRO A N 1
ATOM 741 C CA . PRO A 1 97 ? -21.771 7.183 19.050 1.00 90.06 97 PRO A CA 1
ATOM 742 C C . PRO A 1 97 ? -21.207 5.774 19.281 1.00 90.06 97 PRO A C 1
ATOM 744 O O . PRO A 1 97 ? -20.286 5.586 20.074 1.00 90.06 97 PRO A O 1
ATOM 747 N N . GLU A 1 98 ? -21.711 4.787 18.543 1.00 91.94 98 GLU A N 1
ATOM 748 C CA . GLU A 1 98 ? -21.286 3.389 18.576 1.00 91.94 98 GLU A CA 1
ATOM 749 C C . GLU A 1 98 ? -19.847 3.187 18.077 1.00 91.94 98 GLU A C 1
ATOM 751 O O . GLU A 1 98 ? -19.193 2.211 18.445 1.00 91.94 98 GLU A O 1
ATOM 756 N N . LEU A 1 99 ? -19.325 4.108 17.262 1.00 89.50 99 LEU A N 1
ATOM 757 C CA . LEU A 1 99 ? -17.957 4.073 16.744 1.00 89.50 99 LEU A CA 1
ATOM 758 C C . LEU A 1 99 ? -16.948 4.787 17.648 1.00 89.50 99 LEU A C 1
ATOM 760 O O . LEU A 1 99 ? -15.746 4.547 17.513 1.00 89.50 99 LEU A O 1
ATOM 764 N N . VAL A 1 100 ? -17.401 5.612 18.596 1.00 89.38 100 VAL A N 1
ATOM 765 C CA . VAL A 1 100 ? -16.525 6.347 19.527 1.00 89.38 100 VAL A CA 1
ATOM 766 C C . VAL A 1 100 ? -15.583 5.411 20.305 1.00 89.38 100 VAL A C 1
ATOM 768 O O . VAL A 1 100 ? -14.376 5.678 20.319 1.00 89.38 100 VAL A O 1
ATOM 771 N N . PRO A 1 101 ? -16.037 4.267 20.868 1.00 91.81 101 PRO A N 1
ATOM 772 C CA . PRO A 1 101 ? -15.144 3.314 21.538 1.00 91.81 101 PRO A CA 1
ATOM 773 C C . PRO A 1 101 ? -14.071 2.719 20.612 1.00 91.81 101 PRO A C 1
ATOM 775 O O . PRO A 1 101 ? -13.011 2.290 21.069 1.00 91.81 101 PRO A O 1
ATOM 778 N N . HIS A 1 102 ? -14.321 2.717 19.302 1.00 89.81 102 HIS A N 1
ATOM 779 C CA . HIS A 1 102 ? -13.438 2.171 18.275 1.00 89.81 102 HIS A CA 1
ATOM 780 C C . HIS A 1 102 ? -12.564 3.234 17.593 1.00 89.81 102 HIS A C 1
ATOM 782 O O . HIS A 1 102 ? -11.834 2.913 16.652 1.00 89.81 102 HIS A O 1
ATOM 788 N N . GLY A 1 103 ? -12.560 4.479 18.088 1.00 86.81 103 GLY A N 1
ATOM 789 C CA . GLY A 1 103 ? -11.863 5.606 17.461 1.00 86.81 103 GLY A CA 1
ATOM 790 C C . GLY A 1 103 ? -10.378 5.353 17.172 1.00 86.81 103 GLY A C 1
ATOM 791 O O . GLY A 1 103 ? -9.864 5.776 16.141 1.00 86.81 103 GLY A O 1
ATOM 792 N N . LYS A 1 104 ? -9.677 4.579 18.014 1.00 88.81 104 LYS A N 1
ATOM 793 C CA . LYS A 1 104 ? -8.268 4.213 17.770 1.00 88.81 104 LYS A CA 1
ATOM 794 C C . LYS A 1 104 ? -8.090 3.281 16.566 1.00 88.81 104 LYS A C 1
ATOM 796 O O . LYS A 1 104 ? -7.110 3.418 15.835 1.00 88.81 104 LYS A O 1
ATOM 801 N N . ALA A 1 105 ? -8.996 2.320 16.383 1.00 88.00 105 ALA A N 1
ATOM 802 C CA . ALA A 1 105 ? -8.977 1.428 15.225 1.00 88.00 105 ALA A CA 1
ATOM 803 C C . ALA A 1 105 ? -9.318 2.210 13.952 1.00 88.00 105 ALA A C 1
ATOM 805 O O . ALA A 1 105 ? -8.595 2.101 12.965 1.00 88.00 105 ALA A O 1
ATOM 806 N N . LEU A 1 106 ? -10.336 3.076 14.026 1.00 88.31 106 LEU A N 1
ATOM 807 C CA . LEU A 1 106 ? -10.736 3.975 12.945 1.00 88.31 106 LEU A CA 1
ATOM 808 C C . L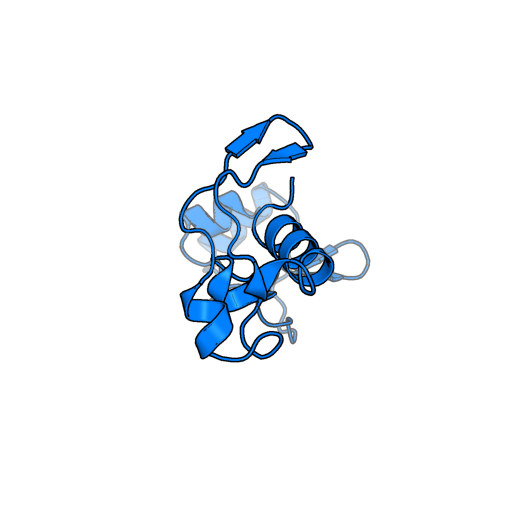EU A 1 106 ? -9.573 4.872 12.497 1.00 88.31 106 LEU A C 1
ATOM 810 O O . LEU A 1 106 ? -9.227 4.889 11.322 1.00 88.31 106 LEU A O 1
ATOM 814 N N . ALA A 1 107 ? -8.898 5.535 13.440 1.00 86.62 107 ALA A N 1
ATOM 815 C CA . ALA A 1 107 ? -7.758 6.399 13.144 1.00 86.62 107 ALA A CA 1
ATOM 816 C C . ALA A 1 107 ? -6.603 5.640 12.470 1.00 86.62 107 ALA A C 1
ATOM 818 O O . ALA A 1 107 ? -6.020 6.123 11.501 1.00 86.62 107 ALA A O 1
ATOM 819 N N . ARG A 1 108 ? -6.277 4.430 12.949 1.00 86.56 108 ARG A N 1
ATOM 820 C CA . ARG A 1 108 ? -5.252 3.577 12.320 1.00 86.56 108 ARG A CA 1
ATOM 821 C C . ARG A 1 108 ? -5.620 3.203 10.892 1.00 86.56 108 ARG A C 1
ATOM 823 O O . ARG A 1 108 ? -4.782 3.334 10.008 1.00 86.56 108 ARG A O 1
ATOM 830 N N . ALA A 1 109 ? -6.864 2.792 10.683 1.00 86.88 109 ALA A N 1
ATOM 831 C CA . ALA A 1 109 ? -7.375 2.446 9.369 1.00 86.88 109 ALA A CA 1
ATOM 832 C C . ALA A 1 109 ? -7.330 3.647 8.408 1.00 86.88 109 ALA A C 1
ATOM 834 O O . ALA A 1 109 ? -6.868 3.513 7.279 1.00 86.88 109 ALA A O 1
ATOM 835 N N . MET A 1 110 ? -7.704 4.847 8.867 1.00 83.81 110 MET A N 1
ATOM 836 C CA . MET A 1 110 ? -7.595 6.075 8.068 1.00 83.81 110 MET A CA 1
ATOM 837 C C . MET A 1 110 ? -6.148 6.378 7.661 1.00 83.81 110 MET A C 1
ATOM 839 O O . MET A 1 110 ? -5.903 6.678 6.493 1.00 83.81 110 MET A O 1
ATOM 843 N N . MET A 1 111 ? -5.191 6.243 8.589 1.00 81.75 111 MET A N 1
ATOM 844 C CA . MET A 1 111 ? -3.760 6.424 8.304 1.00 81.75 111 MET A CA 1
ATOM 845 C C . MET A 1 111 ? -3.204 5.368 7.335 1.00 81.75 111 MET A C 1
ATOM 847 O O . MET A 1 111 ? -2.281 5.656 6.577 1.00 81.75 111 MET A O 1
ATOM 851 N N . GLU A 1 112 ? -3.740 4.147 7.352 1.00 80.62 112 GLU A N 1
ATOM 852 C CA . GLU A 1 112 ? -3.303 3.066 6.464 1.00 80.62 112 GLU A CA 1
ATOM 853 C C . GLU A 1 112 ? -3.828 3.226 5.030 1.00 80.62 112 GLU A C 1
ATOM 855 O O . GLU A 1 112 ? -3.106 2.918 4.077 1.00 80.62 112 GLU A O 1
ATOM 860 N N . VAL A 1 113 ? -5.057 3.730 4.873 1.00 79.88 113 VAL A N 1
ATOM 861 C CA . VAL A 1 113 ? -5.660 4.015 3.559 1.00 79.88 113 VAL A CA 1
ATOM 862 C C . VAL A 1 113 ? -5.089 5.299 2.950 1.00 79.88 113 VAL A C 1
ATOM 864 O O . VAL A 1 113 ? -4.881 5.353 1.739 1.00 79.88 113 VAL A O 1
ATOM 867 N N . HIS A 1 114 ? -4.763 6.299 3.778 1.00 73.50 114 HIS A N 1
ATOM 868 C CA . HIS A 1 114 ? -4.190 7.582 3.351 1.00 73.50 114 HIS A CA 1
ATOM 869 C C . HIS A 1 114 ? -2.768 7.789 3.902 1.00 73.50 114 HIS A C 1
ATOM 871 O O . HIS A 1 114 ? -2.532 8.712 4.687 1.00 73.50 114 HIS A O 1
ATOM 877 N N . PRO A 1 115 ? -1.795 6.942 3.516 1.00 61.91 115 PRO A N 1
ATOM 878 C CA . PRO A 1 115 ? -0.408 7.180 3.862 1.00 61.91 115 PRO A CA 1
ATOM 879 C C . PRO A 1 115 ? 0.098 8.371 3.042 1.00 61.91 115 PRO A C 1
ATOM 881 O O . PRO A 1 115 ? -0.141 8.433 1.834 1.00 61.91 115 PRO A O 1
ATOM 884 N N . ARG A 1 116 ? 0.780 9.302 3.713 1.00 54.81 116 ARG A N 1
ATOM 885 C CA . ARG A 1 116 ? 1.468 10.431 3.068 1.00 54.81 116 ARG A CA 1
ATOM 886 C C . ARG A 1 116 ? 2.394 9.985 1.937 1.00 54.81 116 ARG A C 1
ATOM 888 O O . ARG A 1 116 ? 3.005 8.895 2.061 1.00 54.81 116 ARG A O 1
#